Protein AF-A0A7V8WM18-F1 (afdb_monomer)

Solvent-accessible surface area (backbone atoms only — not comparable to full-atom values): 7579 Å² total; per-residue (Å²): 134,86,88,83,88,88,78,85,86,73,91,81,77,88,86,87,71,79,81,70,73,74,71,74,68,77,68,96,78,64,74,64,82,54,46,30,57,48,28,46,57,50,25,77,71,46,90,49,69,70,60,25,53,50,26,46,53,53,18,54,55,44,49,53,51,50,53,55,49,50,52,51,49,51,52,50,51,53,53,51,52,54,49,50,53,53,49,53,53,50,54,51,50,50,54,49,50,52,54,50,53,50,54,52,51,54,52,51,51,49,53,52,50,52,50,52,53,50,53,55,52,51,50,67,72,74,107

Radius of gyration: 36.53 Å; Cα contacts (8 Å, |Δi|>4): 29; chains: 1; bounding box: 71×55×99 Å

Secondary structure (DSSP, 8-state):
---------------------------TTSSSTTHHHHHHHHHTT---HHHHHHHHHHHHHHHHHHHHHHHHHHHHHHHHHHHHHHHHHHHHHHHHHHHHHHHHHHHHHHHHHHHHHHHHHHHHHH-

pLDDT: mean 80.85, std 19.56, range [41.22, 98.0]

Sequence (127 aa):
MSTSPERDRSAEERCGRPEKEGKRRPGAGGEGEGFGSRQQARATRTSSSSIVRSYLRDAEGLEKKAIDQEKRAADAGKKLADNSAKQATKVKALKAATREAQRRRDREDERRRQSKKRHAQEIARLS

Nearest PDB structures (foldseek):
  4fzs-assembly1_A  TM=9.584E-01  e=3.271E+00  Homo sapiens
  4fzs-assembly1_B  TM=9.386E-01  e=4.964E+00  Homo sapiens

Foldseek 3Di:
DDDDDDDDPDDDDDDDDDPPPPPPPPPPPPPLPVQLVVLCVVLVVDPDPVSNVVSNVVSVVSVVVVVVVVVVVVVVVVVVVVVVVVVVVVVVVVVVVVVVVVVVVVVVVVVVVVVVVVVVVVVVVVD

Structure (mmCIF, N/CA/C/O backbone):
data_AF-A0A7V8WM18-F1
#
_entry.id   AF-A0A7V8WM18-F1
#
loop_
_atom_site.group_PDB
_atom_site.id
_atom_site.type_symbol
_atom_site.label_atom_id
_atom_site.label_alt_id
_atom_site.label_comp_id
_atom_site.label_asym_id
_atom_site.label_entity_id
_atom_site.label_seq_id
_atom_site.pdbx_PDB_ins_code
_atom_site.Cartn_x
_atom_site.Cartn_y
_atom_site.Cartn_z
_atom_site.occupancy
_atom_site.B_iso_or_equiv
_atom_site.auth_seq_id
_atom_site.auth_comp_id
_atom_site.auth_asym_id
_atom_site.auth_atom_id
_atom_site.pdbx_PDB_model_num
ATOM 1 N N . MET A 1 1 ? 10.876 49.386 -45.347 1.00 41.22 1 MET A N 1
ATOM 2 C CA . MET A 1 1 ? 9.620 50.108 -45.053 1.00 41.22 1 MET A CA 1
ATOM 3 C C . MET A 1 1 ? 8.687 49.172 -44.298 1.00 41.22 1 MET A C 1
ATOM 5 O O . MET A 1 1 ? 8.750 47.983 -44.572 1.00 41.22 1 MET A O 1
ATOM 9 N N . SER A 1 2 ? 7.892 49.735 -43.373 1.00 42.19 2 SER A N 1
ATOM 10 C CA . SER A 1 2 ? 6.695 49.175 -42.699 1.00 42.19 2 SER A CA 1
ATOM 11 C C . SER A 1 2 ? 6.884 47.895 -41.859 1.00 42.19 2 SER A C 1
ATOM 13 O O . SER A 1 2 ? 7.017 46.810 -42.409 1.00 42.19 2 SER A O 1
ATOM 15 N N . THR A 1 3 ? 7.103 48.000 -40.540 1.00 50.12 3 THR A N 1
ATOM 16 C CA . THR A 1 3 ? 6.118 48.164 -39.427 1.00 50.12 3 THR A CA 1
ATOM 17 C C . THR A 1 3 ? 5.592 46.827 -38.896 1.00 50.12 3 THR A C 1
ATOM 19 O O . THR A 1 3 ? 4.786 46.181 -39.554 1.00 50.12 3 THR A O 1
ATOM 22 N N . SER A 1 4 ? 6.039 46.425 -37.700 1.00 52.66 4 SER A N 1
ATOM 23 C CA . SER A 1 4 ? 5.219 46.514 -36.475 1.00 52.66 4 SER A CA 1
ATOM 24 C C . SER A 1 4 ? 5.881 45.789 -35.287 1.00 52.66 4 SER A C 1
ATOM 26 O O . SER A 1 4 ? 6.105 44.581 -35.356 1.00 52.66 4 SER A O 1
ATOM 28 N N . PRO A 1 5 ? 6.176 46.510 -34.192 1.00 70.75 5 PRO A N 1
ATOM 29 C CA . PRO A 1 5 ? 6.292 45.984 -32.832 1.00 70.75 5 PRO A CA 1
ATOM 30 C C . PRO A 1 5 ? 4.920 46.052 -32.135 1.00 70.75 5 PRO A C 1
ATOM 32 O O . PRO A 1 5 ? 4.199 47.000 -32.406 1.00 70.75 5 PRO A O 1
ATOM 35 N N . GLU A 1 6 ? 4.561 45.076 -31.286 1.00 54.72 6 GLU A N 1
ATOM 36 C CA . GLU A 1 6 ? 3.403 45.049 -30.346 1.00 54.72 6 GLU A CA 1
ATOM 37 C C . GLU A 1 6 ? 3.165 43.570 -29.932 1.00 54.72 6 GLU A C 1
ATOM 39 O O . GLU A 1 6 ? 3.344 42.683 -30.758 1.00 54.72 6 GLU A O 1
ATOM 44 N N . ARG A 1 7 ? 2.803 43.133 -28.720 1.00 56.91 7 ARG A N 1
ATOM 45 C CA . ARG A 1 7 ? 2.147 43.721 -27.546 1.00 56.91 7 ARG A CA 1
ATOM 46 C C . ARG A 1 7 ? 2.531 42.925 -26.290 1.00 56.91 7 ARG A C 1
ATOM 48 O O . ARG A 1 7 ? 2.590 41.695 -26.316 1.00 56.91 7 ARG A O 1
ATOM 55 N N . ASP A 1 8 ? 2.745 43.656 -25.205 1.00 47.94 8 ASP A N 1
ATOM 56 C CA . ASP A 1 8 ? 2.085 43.499 -23.904 1.00 47.94 8 ASP A CA 1
ATOM 57 C C . ASP A 1 8 ? 1.477 42.129 -23.552 1.00 47.94 8 ASP A C 1
ATOM 59 O O . ASP A 1 8 ? 0.449 41.711 -24.083 1.00 47.94 8 ASP A O 1
ATOM 63 N N . ARG A 1 9 ? 2.035 41.499 -22.514 1.00 55.81 9 ARG A N 1
ATOM 64 C CA . ARG A 1 9 ? 1.249 40.682 -21.575 1.00 55.81 9 ARG A CA 1
ATOM 65 C C . ARG A 1 9 ? 1.287 41.348 -20.212 1.00 55.81 9 ARG A C 1
ATOM 67 O O . ARG A 1 9 ? 1.952 40.894 -19.284 1.00 55.81 9 ARG A O 1
ATOM 74 N N . SER A 1 10 ? 0.596 42.475 -20.148 1.00 49.72 10 SER A N 1
ATOM 75 C CA . SER A 1 10 ? 0.163 43.102 -18.913 1.00 49.72 10 SER A CA 1
ATOM 76 C C . SER A 1 10 ? -0.754 42.147 -18.155 1.00 49.72 10 SER A C 1
ATOM 78 O O . SER A 1 10 ? -1.678 41.568 -18.717 1.00 49.72 10 SER A O 1
ATOM 80 N N . ALA A 1 11 ? -0.429 41.979 -16.879 1.00 53.91 11 ALA A N 1
ATOM 81 C CA . ALA A 1 11 ? -1.356 41.928 -15.761 1.00 53.91 11 ALA A CA 1
ATOM 82 C C . ALA A 1 11 ? -2.851 42.048 -16.109 1.00 53.91 11 ALA A C 1
ATOM 84 O O . ALA A 1 11 ? -3.309 43.148 -16.362 1.00 53.91 11 ALA A O 1
ATOM 85 N N . GLU A 1 12 ? -3.567 40.932 -16.002 1.00 54.59 12 GLU A N 1
ATOM 86 C CA . GLU A 1 12 ? -4.986 40.737 -15.662 1.00 54.59 12 GLU A CA 1
ATOM 87 C C . GLU A 1 12 ? -5.096 39.207 -15.459 1.00 54.59 12 GLU A C 1
ATOM 89 O O . GLU A 1 12 ? -4.467 38.437 -16.175 1.00 54.59 12 GLU A O 1
ATOM 94 N N . GLU A 1 13 ? -5.771 38.600 -14.499 1.00 53.78 13 GLU A N 1
ATOM 95 C CA . GLU A 1 13 ? -6.647 39.030 -13.430 1.00 53.78 13 GLU A CA 1
ATOM 96 C C . GLU A 1 13 ? -6.796 37.783 -12.539 1.00 53.78 13 GLU A C 1
ATOM 98 O O . GLU A 1 13 ? -6.918 36.660 -13.019 1.00 53.78 13 GLU A O 1
ATOM 103 N N . ARG A 1 14 ? -6.519 37.918 -11.243 1.00 50.88 14 ARG A N 1
ATOM 104 C CA . ARG A 1 14 ? -7.530 37.909 -10.176 1.00 50.88 14 ARG A CA 1
ATOM 105 C C . ARG A 1 14 ? -8.292 36.585 -9.981 1.00 50.88 14 ARG A C 1
ATOM 107 O O . ARG A 1 14 ? -8.943 36.044 -10.860 1.00 50.88 14 ARG A O 1
ATOM 114 N N . CYS A 1 15 ? -8.323 36.203 -8.702 1.00 49.50 15 CYS A N 1
ATOM 115 C CA . CYS A 1 15 ? -9.379 35.418 -8.055 1.00 49.50 15 CYS A CA 1
ATOM 116 C C . CYS A 1 15 ? -9.342 33.892 -8.236 1.00 49.50 15 CYS A C 1
ATOM 118 O O . CYS A 1 15 ? -10.280 33.272 -8.724 1.00 49.50 15 CYS A O 1
ATOM 120 N N . GLY A 1 16 ? -8.301 33.272 -7.676 1.00 46.91 16 GLY A N 1
ATOM 121 C CA . GLY A 1 16 ? -8.183 31.822 -7.506 1.00 46.91 16 GLY A CA 1
ATOM 122 C C . GLY A 1 16 ? -8.180 31.344 -6.053 1.00 46.91 16 GLY A C 1
ATOM 123 O O . GLY A 1 16 ? -7.381 30.484 -5.720 1.00 46.91 16 GLY A O 1
ATOM 124 N N . ARG A 1 17 ? -9.106 31.862 -5.230 1.00 48.53 17 ARG A N 1
ATOM 125 C CA . ARG A 1 17 ? -9.543 31.319 -3.924 1.00 48.53 17 ARG A CA 1
AT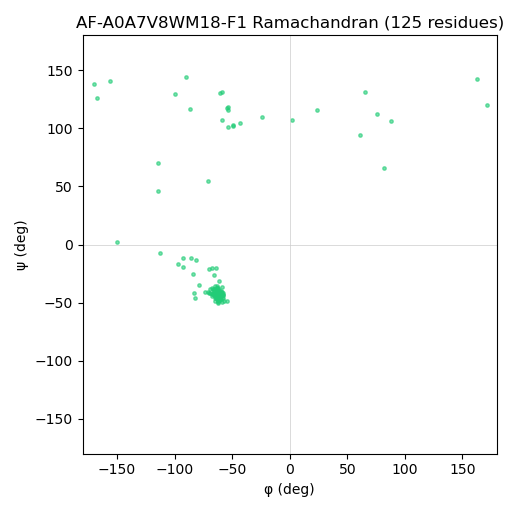OM 126 C C . ARG A 1 17 ? -8.573 31.522 -2.737 1.00 48.53 17 ARG A C 1
ATOM 128 O O . ARG A 1 17 ? -7.540 30.864 -2.682 1.00 48.53 17 ARG A O 1
ATOM 135 N N . PRO A 1 18 ? -8.930 32.342 -1.723 1.00 50.69 18 PRO A N 1
ATOM 136 C CA . PRO A 1 18 ? -8.270 32.233 -0.430 1.00 50.69 18 PRO A CA 1
ATOM 137 C C . PRO A 1 18 ? -8.493 30.813 0.083 1.00 50.69 18 PRO A C 1
ATOM 139 O O . PRO A 1 18 ? -9.619 30.296 0.040 1.00 50.69 18 PRO A O 1
ATOM 142 N N . GLU A 1 19 ? -7.408 30.182 0.521 1.00 51.88 19 GLU A N 1
ATOM 143 C CA . GLU A 1 19 ? -7.451 28.983 1.336 1.00 51.88 19 GLU A CA 1
ATOM 144 C C . GLU A 1 19 ? -8.424 29.268 2.476 1.00 51.88 19 GLU A C 1
ATOM 146 O O . GLU A 1 19 ? -8.137 30.021 3.404 1.00 51.88 19 GLU A O 1
ATOM 151 N N . LYS A 1 20 ? -9.642 28.730 2.361 1.00 54.25 20 LYS A N 1
ATOM 152 C CA . LYS A 1 20 ? -10.518 28.622 3.512 1.00 54.25 20 LYS A CA 1
ATOM 153 C C . LYS A 1 20 ? -9.725 27.777 4.479 1.00 54.25 20 LYS A C 1
ATOM 155 O O . LYS A 1 20 ? -9.570 26.579 4.228 1.00 54.25 20 LYS A O 1
ATOM 160 N N . GLU A 1 21 ? -9.226 28.433 5.526 1.00 50.19 21 GLU A N 1
ATOM 161 C CA . GLU A 1 21 ? -8.889 27.838 6.807 1.00 50.19 21 GLU A CA 1
ATOM 162 C C . GLU A 1 21 ? -9.731 26.588 6.937 1.00 50.19 21 GLU A C 1
ATOM 164 O O . GLU A 1 21 ? -10.970 26.651 6.952 1.00 50.19 21 GLU A O 1
ATOM 169 N N . GLY A 1 22 ? -9.051 25.446 6.858 1.00 45.78 22 GLY A N 1
ATOM 170 C CA . GLY A 1 22 ? -9.685 24.164 7.008 1.00 45.78 22 GLY A CA 1
ATOM 171 C C . GLY A 1 22 ? -10.420 24.228 8.327 1.00 45.78 22 GLY A C 1
ATOM 172 O O . GLY A 1 22 ? -9.799 24.106 9.381 1.00 45.78 22 GLY A O 1
ATOM 173 N N . LYS A 1 23 ? -11.741 24.452 8.255 1.00 51.88 23 LYS A N 1
ATOM 174 C CA . LYS A 1 23 ? -12.692 24.099 9.296 1.00 51.88 23 LYS A CA 1
ATOM 175 C C . LYS A 1 23 ? -12.235 22.721 9.699 1.00 51.88 23 LYS A C 1
ATOM 177 O O . LYS A 1 23 ? -12.391 21.779 8.917 1.00 51.88 23 LYS A O 1
ATOM 182 N N . ARG A 1 24 ? -11.575 22.652 10.857 1.00 48.47 24 ARG A N 1
ATOM 183 C CA . ARG A 1 24 ? -11.233 21.413 11.527 1.00 48.47 24 ARG A CA 1
ATOM 184 C C . ARG A 1 24 ? -12.550 20.671 11.534 1.00 48.47 24 ARG A C 1
ATOM 186 O O . ARG A 1 24 ? -13.471 21.068 12.244 1.00 48.47 24 ARG A O 1
ATOM 193 N N . ARG A 1 25 ? -12.699 19.705 10.624 1.00 50.38 25 ARG A N 1
ATOM 194 C CA . ARG A 1 25 ? -13.823 18.787 10.680 1.00 50.38 25 ARG A CA 1
ATOM 195 C C . ARG A 1 25 ? -13.724 18.246 12.100 1.00 50.38 25 ARG A C 1
ATOM 197 O O . ARG A 1 25 ? -12.647 17.737 12.423 1.00 50.38 25 ARG A O 1
ATOM 204 N N . PRO A 1 26 ? -14.730 18.445 12.969 1.00 47.81 26 PRO A N 1
ATOM 205 C CA . PRO A 1 26 ? -14.709 17.776 14.252 1.00 47.81 26 PRO A CA 1
ATOM 206 C C . PRO A 1 26 ? -14.534 16.301 13.914 1.00 47.81 26 PRO A C 1
ATOM 208 O O . PRO A 1 26 ? -15.309 15.736 13.138 1.00 47.81 26 PRO A O 1
ATOM 211 N N . GLY A 1 27 ? -13.401 15.747 14.343 1.00 42.72 27 GLY A N 1
ATOM 212 C CA . GLY A 1 27 ? -13.084 14.357 14.108 1.00 42.72 27 GLY A CA 1
ATOM 213 C C . GLY A 1 27 ? -14.251 13.545 14.637 1.00 42.72 27 GLY A C 1
ATOM 214 O O . GLY A 1 27 ? -14.549 13.592 15.828 1.00 42.72 27 GLY A O 1
ATOM 215 N N . ALA A 1 28 ? -14.919 12.825 13.743 1.00 46.28 28 ALA A N 1
ATOM 216 C CA . ALA A 1 28 ? -15.941 11.840 14.064 1.00 46.28 28 ALA A CA 1
ATOM 217 C C . ALA A 1 28 ? -15.286 10.599 14.707 1.00 46.28 28 ALA A C 1
ATOM 219 O O . ALA A 1 28 ? -15.397 9.490 14.198 1.00 46.28 28 ALA A O 1
ATOM 220 N N . GLY A 1 29 ? -14.524 10.813 15.781 1.00 43.75 29 GLY A N 1
ATOM 221 C CA . GLY A 1 29 ? -13.714 9.795 16.448 1.00 43.75 29 GLY A CA 1
ATOM 222 C C . GLY A 1 29 ? -13.531 10.008 17.951 1.00 43.75 29 GLY A C 1
ATOM 223 O O . GLY A 1 29 ? -12.846 9.211 18.568 1.00 43.75 29 GLY A O 1
ATOM 224 N N . GLY A 1 30 ? -14.127 11.044 18.556 1.00 42.50 30 GLY A N 1
ATOM 225 C CA . GLY A 1 30 ? -13.933 11.349 19.985 1.00 42.50 30 GLY A CA 1
ATOM 226 C C . GLY A 1 30 ? -15.160 11.173 20.884 1.00 42.50 30 GLY A C 1
ATOM 227 O O . GLY A 1 30 ? -15.047 11.295 22.099 1.00 42.50 30 GLY A O 1
ATOM 228 N N . GLU A 1 31 ? -16.346 10.908 20.330 1.00 46.31 31 GLU A N 1
ATOM 229 C CA . GLU A 1 31 ? -17.579 10.876 21.135 1.00 46.31 31 GLU A CA 1
ATOM 230 C C . GLU A 1 31 ? -17.840 9.515 21.805 1.00 46.31 31 GLU A C 1
ATOM 232 O O . GLU A 1 31 ? -18.676 9.424 22.695 1.00 46.31 31 GLU A O 1
ATOM 237 N N . GLY A 1 32 ? -17.111 8.455 21.441 1.00 48.66 32 GLY A N 1
ATOM 238 C CA . GLY A 1 32 ? -17.314 7.115 22.009 1.00 48.66 32 GLY A CA 1
ATOM 239 C C . GLY A 1 32 ? -16.631 6.894 23.361 1.00 48.66 32 GLY A C 1
ATOM 240 O O . GLY A 1 32 ? -17.259 6.406 24.300 1.00 48.66 32 GLY A O 1
ATOM 241 N N . GLU A 1 33 ? -15.365 7.299 23.487 1.00 50.78 33 GLU A N 1
ATOM 242 C CA . GL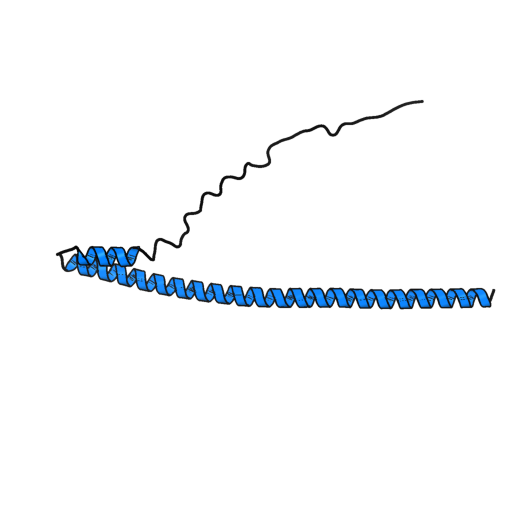U A 1 33 ? -14.499 6.933 24.625 1.00 50.78 33 GLU A CA 1
ATOM 243 C C . GLU A 1 33 ? -14.908 7.607 25.947 1.00 50.78 33 GLU A C 1
ATOM 245 O O . GLU A 1 33 ? -14.631 7.114 27.040 1.00 50.78 33 GLU A O 1
ATOM 250 N N . GLY A 1 34 ? -15.644 8.717 25.864 1.00 59.12 34 GLY A N 1
ATOM 251 C CA . GLY A 1 34 ? -16.150 9.435 27.031 1.00 59.12 34 GLY A CA 1
ATOM 252 C C . GLY A 1 34 ? -17.592 9.105 27.415 1.00 59.12 34 GLY A C 1
ATOM 253 O O . GLY A 1 34 ? -18.011 9.464 28.508 1.00 59.12 34 GLY A O 1
ATOM 254 N N . PHE A 1 35 ? -18.397 8.494 26.542 1.00 62.88 35 PHE A N 1
ATOM 255 C CA . PHE A 1 35 ? -19.837 8.370 26.802 1.00 62.88 35 PHE A CA 1
ATOM 256 C C . PHE A 1 35 ? -20.179 7.183 27.708 1.00 62.88 35 PHE A C 1
ATOM 258 O O . PHE A 1 35 ? -20.959 7.361 28.640 1.00 62.88 35 PHE A O 1
ATOM 265 N N . GLY A 1 36 ? -19.558 6.013 27.518 1.00 72.75 36 GLY A N 1
ATOM 266 C CA . GLY A 1 36 ? -19.749 4.861 28.415 1.00 72.75 36 GLY A CA 1
ATOM 267 C C . GLY A 1 36 ? -19.283 5.157 29.845 1.00 72.75 36 GLY A C 1
ATOM 268 O O . GLY A 1 36 ? -20.030 4.957 30.803 1.00 72.75 36 GLY A O 1
ATOM 269 N N . SER A 1 37 ? -18.106 5.772 29.981 1.00 74.38 37 SER A N 1
ATOM 270 C CA . SER A 1 37 ? -17.554 6.223 31.265 1.00 74.38 37 SER A CA 1
ATOM 271 C C . SER A 1 37 ? -18.413 7.308 31.932 1.00 74.38 37 SER A C 1
ATOM 273 O O . SER A 1 37 ? -18.608 7.284 33.148 1.00 74.38 37 SER A O 1
ATOM 275 N N . ARG A 1 38 ? -19.023 8.221 31.159 1.00 80.75 38 ARG A N 1
ATOM 276 C CA . ARG A 1 38 ? -20.013 9.189 31.675 1.00 80.75 38 ARG A CA 1
ATOM 277 C C . ARG A 1 38 ? -21.302 8.521 32.153 1.00 80.75 38 ARG A C 1
ATOM 279 O O . ARG A 1 38 ? -21.848 8.967 33.159 1.00 80.75 38 ARG A O 1
ATOM 286 N N . GLN A 1 39 ? -21.791 7.485 31.469 1.00 81.94 39 GLN A N 1
ATOM 287 C CA . GLN A 1 39 ? -22.989 6.753 31.896 1.00 81.94 39 GLN A CA 1
ATOM 288 C C . GLN A 1 39 ? -22.715 5.939 33.167 1.00 81.94 39 GLN A C 1
ATOM 290 O O . GLN A 1 39 ? -23.499 6.019 34.111 1.00 81.94 39 GLN A O 1
ATOM 295 N N . GLN A 1 40 ? -21.558 5.278 33.273 1.00 78.25 40 GLN A N 1
ATOM 296 C CA . GLN A 1 40 ? -21.119 4.641 34.522 1.00 78.25 40 GLN A CA 1
ATOM 297 C C . GLN A 1 40 ? -20.992 5.661 35.667 1.00 78.25 40 GLN A C 1
ATOM 299 O O . GLN A 1 40 ? -21.502 5.431 36.762 1.00 78.25 40 GLN A O 1
ATOM 304 N N . ALA A 1 41 ? -20.411 6.838 35.410 1.00 81.88 41 ALA A N 1
ATOM 305 C CA . ALA A 1 41 ? -20.316 7.911 36.403 1.00 81.88 41 ALA A CA 1
ATOM 306 C C . ALA A 1 41 ? -21.683 8.501 36.813 1.00 81.88 41 ALA A C 1
ATOM 308 O O . ALA A 1 41 ? -21.823 9.036 37.910 1.00 81.88 41 ALA A O 1
ATOM 309 N N . ARG A 1 42 ? -22.704 8.434 35.949 1.00 82.44 42 ARG A N 1
ATOM 310 C CA . ARG A 1 42 ? -24.088 8.826 36.280 1.00 82.44 42 ARG A CA 1
ATOM 311 C C . ARG A 1 4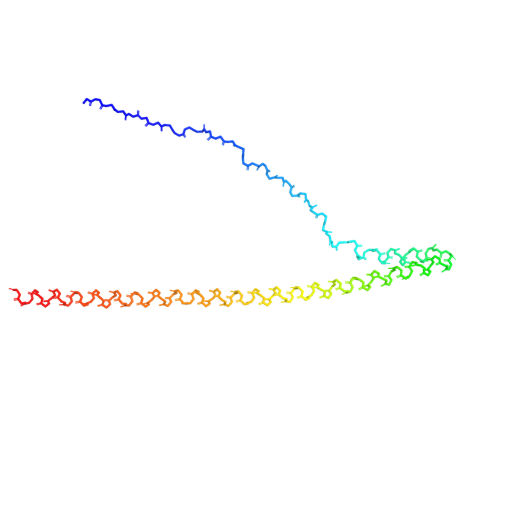2 ? -24.815 7.745 37.074 1.00 82.44 42 ARG A C 1
ATOM 313 O O . ARG A 1 42 ? -25.593 8.082 37.968 1.00 82.44 42 ARG A O 1
ATOM 320 N N . ALA A 1 43 ? -24.522 6.475 36.792 1.00 80.06 43 ALA A N 1
ATOM 321 C CA . ALA A 1 43 ? -25.015 5.341 37.563 1.00 80.06 43 ALA A CA 1
ATOM 322 C C . ALA A 1 43 ? -24.534 5.419 39.019 1.00 80.06 43 ALA A C 1
ATOM 324 O O . ALA A 1 43 ? -25.345 5.329 39.931 1.00 80.06 43 ALA A O 1
ATOM 325 N N . THR A 1 44 ? -23.250 5.698 39.260 1.00 83.12 44 THR A N 1
ATOM 326 C CA . THR A 1 44 ? -22.699 5.780 40.628 1.00 83.12 44 THR A CA 1
ATOM 327 C C . THR A 1 44 ? -23.222 6.961 41.451 1.00 83.12 44 THR A C 1
ATOM 329 O O . THR A 1 44 ? -23.157 6.926 42.676 1.00 83.12 44 THR A O 1
ATOM 332 N N . ARG A 1 45 ? -23.762 8.004 40.806 1.00 85.69 45 ARG A N 1
ATOM 333 C CA . ARG A 1 45 ? -24.310 9.207 41.467 1.00 85.69 45 ARG A CA 1
ATOM 334 C C . ARG A 1 45 ? -25.808 9.132 41.755 1.00 85.69 45 ARG A C 1
ATOM 336 O O . ARG A 1 45 ? -26.340 10.001 42.437 1.00 85.69 45 ARG A O 1
ATOM 343 N N . THR A 1 46 ? -26.497 8.142 41.200 1.00 86.62 46 THR A N 1
ATOM 344 C CA . THR A 1 46 ? -27.952 8.029 41.291 1.00 86.62 46 THR A CA 1
ATOM 345 C C . THR A 1 46 ? -28.348 7.037 42.380 1.00 86.62 46 THR A C 1
ATOM 347 O O . THR A 1 46 ? -27.900 5.898 42.376 1.00 86.62 46 THR A O 1
ATOM 350 N N . SER A 1 47 ? -29.246 7.439 43.281 1.00 83.06 47 SER A N 1
ATOM 351 C CA . SER A 1 47 ? -29.785 6.583 44.351 1.00 83.06 47 SER A CA 1
ATOM 352 C C . SER A 1 47 ? -30.929 5.661 43.899 1.00 83.06 47 SER A C 1
ATOM 354 O O . SER A 1 47 ? -31.299 4.731 44.612 1.00 83.06 47 SER A O 1
ATOM 356 N N . SER A 1 48 ? -31.495 5.894 42.710 1.00 91.69 48 SER A N 1
ATOM 357 C CA . SER A 1 48 ? -32.590 5.095 42.149 1.00 91.69 48 SER A CA 1
ATOM 358 C C . SER A 1 48 ? -32.081 3.873 41.381 1.00 91.69 48 SER A C 1
ATOM 360 O O . SER A 1 48 ? -31.440 3.996 40.335 1.00 91.69 48 SER A O 1
ATOM 362 N N . SER A 1 49 ? -32.427 2.676 41.859 1.00 85.94 49 SER A N 1
ATOM 363 C CA . SER A 1 49 ? -31.965 1.401 41.290 1.00 85.94 49 SER A CA 1
ATOM 364 C C . SER A 1 49 ? -32.398 1.172 39.835 1.00 85.94 49 SER A C 1
ATOM 366 O O . SER A 1 49 ? -31.663 0.552 39.064 1.00 85.94 49 SER A O 1
ATOM 368 N N . SER A 1 50 ? -33.562 1.687 39.426 1.00 87.62 50 SER A N 1
ATOM 369 C CA . SER A 1 50 ? -34.059 1.568 38.049 1.00 87.62 50 SER A CA 1
ATOM 370 C C . SER A 1 50 ? -33.227 2.400 37.072 1.00 87.62 50 SER A C 1
ATOM 372 O O . SER A 1 50 ? -32.862 1.924 35.997 1.00 87.62 50 SER A O 1
ATOM 374 N N . ILE A 1 51 ? -32.857 3.612 37.481 1.00 84.88 51 ILE A N 1
ATOM 375 C CA . ILE A 1 51 ? -32.039 4.530 36.689 1.00 84.88 51 ILE A CA 1
ATOM 376 C C . ILE A 1 51 ? -30.593 4.019 36.599 1.00 84.88 51 ILE A C 1
ATOM 378 O O . ILE A 1 51 ? -30.006 4.030 35.518 1.00 84.88 51 ILE A O 1
ATOM 382 N N . VAL A 1 52 ? -30.043 3.485 37.698 1.00 87.62 52 VAL A N 1
ATOM 383 C CA . VAL A 1 52 ? -28.722 2.827 37.716 1.00 87.62 52 VAL A CA 1
ATOM 384 C C . VAL A 1 52 ? -28.652 1.713 36.669 1.00 87.62 52 VAL A C 1
ATOM 386 O O . VAL A 1 52 ? -27.726 1.683 35.861 1.00 87.62 52 VAL A O 1
ATOM 389 N N . ARG A 1 53 ? -29.656 0.827 36.623 1.00 89.00 53 ARG A N 1
ATOM 390 C CA . ARG A 1 53 ? -29.708 -0.274 35.644 1.00 89.00 53 ARG A CA 1
ATOM 391 C C . ARG A 1 53 ? -29.777 0.223 34.200 1.00 89.00 53 ARG A C 1
ATOM 393 O O . ARG A 1 53 ? -29.164 -0.392 33.331 1.00 89.00 53 ARG A O 1
ATOM 400 N N . SER A 1 54 ? -30.501 1.313 33.944 1.00 88.31 54 SER A N 1
ATOM 401 C CA . SER A 1 54 ? -30.569 1.920 32.609 1.00 88.31 54 SER A CA 1
ATOM 402 C C . SER A 1 54 ? -29.196 2.414 32.158 1.00 88.31 54 SER A C 1
ATOM 404 O O . SER A 1 54 ? -28.733 2.039 31.086 1.00 88.31 54 SER A O 1
ATOM 406 N N . TYR A 1 55 ? -28.508 3.186 33.003 1.00 88.44 55 TYR A N 1
ATOM 407 C CA . TYR A 1 55 ? -27.188 3.721 32.673 1.00 88.44 55 TYR A CA 1
ATOM 408 C C . TYR A 1 55 ? -26.132 2.633 32.458 1.00 88.44 55 TYR A C 1
ATOM 410 O O . TYR A 1 55 ? -25.296 2.771 31.568 1.00 88.44 55 TYR A O 1
ATOM 418 N N . LEU A 1 56 ? -26.179 1.545 33.233 1.00 88.62 56 LEU A N 1
ATOM 419 C CA . LEU A 1 56 ? -25.272 0.411 33.046 1.00 88.62 56 LEU A CA 1
ATOM 420 C C . LEU A 1 56 ? -25.512 -0.299 31.705 1.00 88.62 56 LEU A C 1
ATOM 422 O O . LEU A 1 56 ? -24.554 -0.557 30.982 1.00 88.62 56 LEU A O 1
ATOM 426 N N . ARG A 1 57 ? -26.773 -0.530 31.313 1.00 90.81 57 ARG A N 1
ATOM 427 C CA . ARG A 1 57 ? -27.096 -1.115 29.997 1.00 90.81 57 ARG A CA 1
ATOM 428 C C . ARG A 1 57 ? -26.657 -0.226 28.838 1.00 90.81 57 ARG A C 1
ATOM 430 O O . ARG A 1 57 ? -26.142 -0.731 27.841 1.00 90.81 57 ARG A O 1
ATOM 437 N N . ASP A 1 58 ? -26.840 1.084 28.972 1.00 87.56 58 ASP A N 1
ATOM 438 C CA . ASP A 1 58 ? -26.386 2.042 27.965 1.00 87.56 58 ASP A CA 1
ATOM 439 C C . ASP A 1 58 ? -24.857 2.034 27.846 1.00 87.56 58 ASP A C 1
ATOM 441 O O . ASP A 1 58 ? -24.329 2.047 26.733 1.00 87.56 58 ASP A O 1
ATOM 445 N N . ALA A 1 59 ? -24.142 1.963 28.975 1.00 86.75 59 ALA A N 1
ATOM 446 C CA . ALA A 1 59 ? -22.686 1.858 28.993 1.00 86.75 59 ALA A CA 1
ATOM 447 C C . ALA A 1 59 ? -22.198 0.572 28.306 1.00 86.75 59 ALA A C 1
ATOM 449 O O . ALA A 1 59 ? -21.375 0.652 27.397 1.00 86.75 59 ALA A O 1
ATOM 450 N N . GLU A 1 60 ? -22.767 -0.587 28.645 1.00 89.88 60 GLU A N 1
ATOM 451 C CA . GLU A 1 60 ? -22.440 -1.869 28.000 1.00 89.88 60 GLU A CA 1
ATOM 452 C C . GLU A 1 60 ? -22.712 -1.844 26.486 1.00 89.88 60 GLU A C 1
ATOM 454 O O . GLU A 1 60 ? -21.940 -2.374 25.682 1.00 89.88 60 GLU A O 1
ATOM 459 N N . GLY A 1 61 ? -23.824 -1.228 26.071 1.00 90.31 61 GLY A N 1
ATOM 460 C CA . GLY A 1 61 ? -24.170 -1.077 24.660 1.00 90.31 61 GLY A CA 1
ATOM 461 C C . GLY A 1 61 ? -23.174 -0.200 23.898 1.00 90.31 61 GLY A C 1
ATOM 462 O O . GLY A 1 61 ? -22.880 -0.469 22.732 1.00 90.31 61 GLY A O 1
ATOM 463 N N . LEU A 1 62 ? -22.639 0.836 24.546 1.00 89.00 62 LEU A N 1
ATOM 464 C CA . LEU A 1 62 ? -21.611 1.706 23.978 1.00 89.00 62 LEU A CA 1
ATOM 465 C C . LEU A 1 62 ? -20.244 1.019 23.920 1.00 89.00 62 LEU A C 1
ATOM 467 O O . LEU A 1 62 ? -19.570 1.129 22.898 1.00 89.00 62 LEU A O 1
ATOM 471 N N . GLU A 1 63 ? -19.868 0.262 24.950 1.00 88.06 63 GLU A N 1
ATOM 472 C CA . GLU A 1 63 ? -18.624 -0.518 24.971 1.00 88.06 63 GLU A CA 1
ATOM 473 C C . GLU A 1 63 ? -18.592 -1.557 23.846 1.00 88.06 63 GLU A C 1
ATOM 475 O O . GLU A 1 63 ? -17.623 -1.626 23.091 1.00 88.06 63 GLU A O 1
ATOM 480 N N . LYS A 1 64 ? -19.684 -2.306 23.644 1.00 92.81 64 LYS A N 1
ATOM 481 C CA . LYS A 1 64 ? -19.784 -3.271 22.534 1.00 92.81 64 LYS A CA 1
ATOM 482 C C . LYS A 1 64 ? -19.625 -2.596 21.172 1.00 92.81 64 LYS A C 1
ATOM 484 O O . LYS A 1 64 ? -18.877 -3.083 20.327 1.00 92.81 64 LYS A O 1
ATOM 489 N N . LYS A 1 65 ? -20.276 -1.445 20.971 1.00 92.25 65 LYS A N 1
ATOM 490 C CA . LYS A 1 65 ? -20.128 -0.662 19.735 1.00 92.25 65 LYS A CA 1
ATOM 491 C C . LYS A 1 65 ? -18.695 -0.170 19.549 1.00 92.25 65 LYS A C 1
ATOM 493 O O . LYS A 1 65 ? -18.210 -0.204 18.424 1.00 92.25 65 LYS A O 1
ATOM 498 N N . ALA A 1 66 ? -18.024 0.274 20.611 1.00 89.94 66 ALA A N 1
ATOM 499 C CA . ALA A 1 66 ? -16.631 0.709 20.542 1.00 89.94 66 ALA A CA 1
ATOM 500 C C . ALA A 1 66 ? -15.711 -0.442 20.103 1.00 89.94 66 ALA A C 1
ATOM 502 O O . ALA A 1 66 ? -14.967 -0.281 19.139 1.00 89.94 66 ALA A O 1
ATOM 503 N N . ILE A 1 67 ? -15.857 -1.623 20.713 1.00 93.19 67 ILE A N 1
ATOM 504 C CA . ILE A 1 67 ? -15.101 -2.832 20.350 1.00 93.19 67 ILE A CA 1
ATOM 505 C C . ILE A 1 67 ? -15.340 -3.220 18.882 1.00 93.19 67 ILE A C 1
ATOM 507 O O . ILE A 1 67 ? -14.404 -3.557 18.156 1.00 93.19 67 ILE A O 1
ATOM 511 N N . ASP A 1 68 ? -16.588 -3.168 18.411 1.00 94.44 68 ASP A N 1
ATOM 512 C CA . ASP A 1 68 ? -16.907 -3.495 17.019 1.00 94.44 68 ASP A CA 1
ATOM 513 C C . ASP A 1 68 ? -16.299 -2.490 16.031 1.00 94.44 68 ASP A C 1
ATOM 515 O O . ASP A 1 68 ? -15.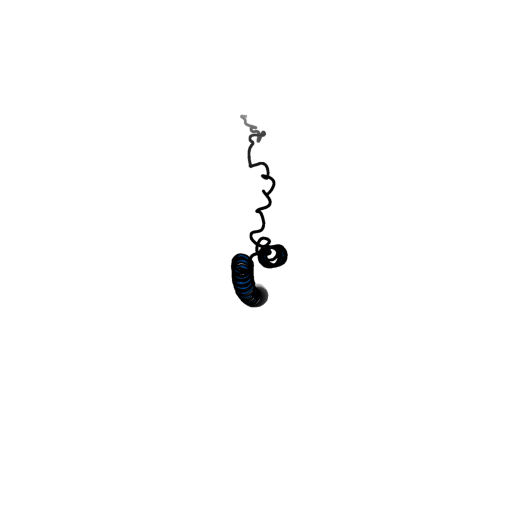826 -2.880 14.960 1.00 94.44 68 ASP A O 1
ATOM 519 N N . GLN A 1 69 ? -16.289 -1.199 16.373 1.00 93.50 69 GLN A N 1
ATOM 520 C CA . GLN A 1 69 ? -15.645 -0.175 15.549 1.00 93.50 69 GLN A CA 1
ATOM 521 C C . GLN A 1 69 ? -14.123 -0.318 15.550 1.00 93.50 69 GLN A C 1
ATOM 523 O O . GLN A 1 69 ? -13.508 -0.170 14.497 1.00 93.50 69 GLN A O 1
ATOM 528 N N . GLU A 1 70 ? -13.519 -0.671 16.684 1.00 94.19 70 GLU A N 1
ATOM 529 C CA . GLU A 1 70 ? -12.085 -0.946 16.785 1.00 94.19 70 GLU A CA 1
ATOM 530 C C . GLU A 1 70 ? -11.682 -2.127 15.893 1.00 94.19 70 GLU A C 1
ATOM 532 O O . GLU A 1 70 ? -10.752 -2.011 15.093 1.00 94.19 70 GLU A O 1
ATOM 537 N N . LYS A 1 71 ? -12.441 -3.230 15.926 1.00 96.69 71 LYS A N 1
ATOM 538 C CA . LYS A 1 71 ? -12.223 -4.376 15.025 1.00 96.69 71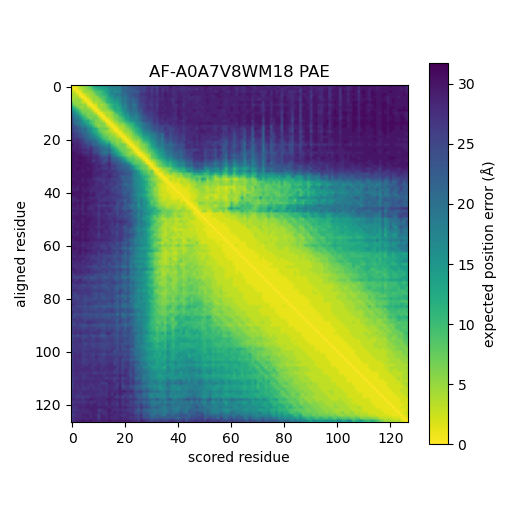 LYS A CA 1
ATOM 539 C C . LYS A 1 71 ? -12.321 -3.971 13.556 1.00 96.69 71 LYS A C 1
ATOM 541 O O . LYS A 1 71 ? -11.451 -4.314 12.758 1.00 96.69 71 LYS A O 1
ATOM 546 N N . ARG A 1 72 ? -13.344 -3.189 13.193 1.00 96.06 72 ARG A N 1
ATOM 547 C CA . ARG A 1 72 ? -13.508 -2.672 11.822 1.00 96.06 72 ARG A CA 1
ATOM 548 C C . ARG A 1 72 ? -12.350 -1.767 11.409 1.00 96.06 72 ARG A C 1
ATOM 550 O O . ARG A 1 72 ? -11.902 -1.847 10.265 1.00 96.06 72 ARG A O 1
ATOM 557 N N . ALA A 1 73 ? -11.860 -0.924 12.315 1.00 94.62 73 ALA A N 1
ATOM 558 C CA . ALA A 1 73 ? -10.712 -0.060 12.074 1.00 94.62 73 ALA A CA 1
ATOM 559 C C . ALA A 1 73 ? -9.424 -0.877 11.885 1.00 94.62 73 ALA A C 1
ATOM 561 O O . ALA A 1 73 ? -8.671 -0.610 10.948 1.00 94.62 73 ALA A O 1
ATOM 562 N N . ALA A 1 74 ? -9.207 -1.913 12.699 1.00 96.19 74 ALA A N 1
ATOM 563 C CA . ALA A 1 74 ? -8.076 -2.829 12.563 1.00 96.19 74 ALA A CA 1
ATOM 564 C C . ALA A 1 74 ? -8.108 -3.582 11.220 1.00 96.19 74 ALA A C 1
ATOM 566 O O . ALA A 1 74 ? -7.104 -3.623 10.506 1.00 96.19 74 ALA A O 1
ATOM 567 N N . ASP A 1 75 ? -9.273 -4.099 10.820 1.00 97.31 75 ASP A N 1
ATOM 568 C CA . ASP A 1 75 ? -9.461 -4.759 9.523 1.00 97.31 75 ASP A CA 1
A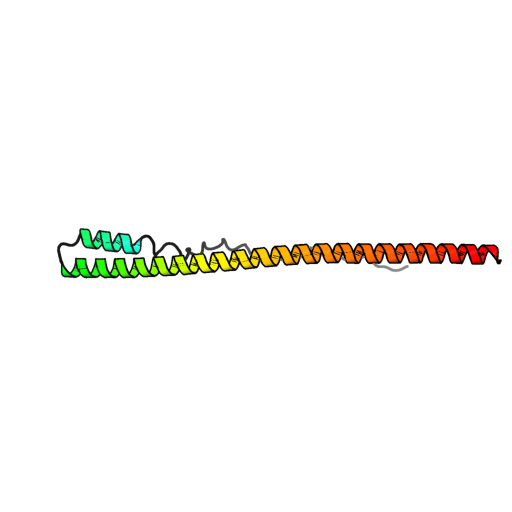TOM 569 C C . ASP A 1 75 ? -9.221 -3.805 8.347 1.00 97.31 75 ASP A C 1
ATOM 571 O O . ASP A 1 75 ? -8.594 -4.176 7.347 1.00 97.31 75 ASP A O 1
ATOM 575 N N . ALA A 1 76 ? -9.703 -2.563 8.450 1.00 96.81 76 ALA A N 1
ATOM 576 C CA . ALA A 1 76 ? -9.443 -1.527 7.457 1.00 96.81 76 ALA A CA 1
ATOM 577 C C . ALA A 1 76 ? -7.943 -1.202 7.376 1.00 96.81 76 ALA A C 1
ATOM 579 O O . ALA A 1 76 ? -7.388 -1.158 6.276 1.00 96.81 76 ALA A O 1
ATOM 580 N N . GLY A 1 77 ? -7.272 -1.055 8.522 1.00 97.12 77 GLY A N 1
ATOM 581 C CA . GLY A 1 77 ? -5.829 -0.841 8.611 1.00 97.12 77 GLY A CA 1
ATOM 582 C C . GLY A 1 77 ? -5.034 -1.967 7.950 1.00 97.12 77 GLY A C 1
ATOM 583 O O . GLY A 1 77 ? -4.161 -1.700 7.122 1.00 97.12 77 GLY A O 1
ATOM 584 N N . LYS A 1 78 ? -5.397 -3.227 8.218 1.00 98.00 78 LYS A N 1
ATOM 585 C CA . LYS A 1 78 ? -4.777 -4.403 7.591 1.00 98.00 78 LYS A CA 1
ATOM 586 C C . LYS A 1 78 ? -4.945 -4.397 6.070 1.00 98.00 78 LYS A C 1
ATOM 588 O O . LYS A 1 78 ? -3.966 -4.545 5.343 1.00 98.00 78 LYS A O 1
ATOM 593 N N . LYS A 1 79 ? -6.159 -4.141 5.569 1.00 97.62 79 LYS A N 1
ATOM 594 C CA . LYS A 1 79 ? -6.424 -4.052 4.119 1.00 97.62 79 LYS A CA 1
ATOM 595 C C . LYS A 1 79 ? -5.630 -2.927 3.451 1.00 97.62 79 LYS A C 1
ATOM 59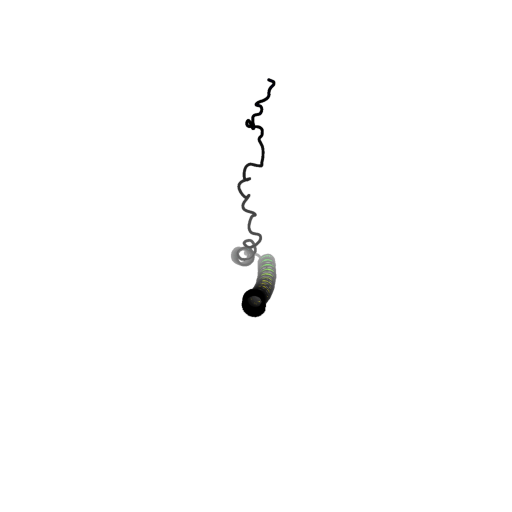7 O O . LYS A 1 79 ? -5.145 -3.104 2.334 1.00 97.62 79 LYS A O 1
ATOM 602 N N . LEU A 1 80 ? -5.491 -1.777 4.111 1.00 97.62 80 LEU A N 1
ATOM 603 C CA . LEU A 1 80 ? -4.694 -0.658 3.603 1.00 97.62 80 LEU A CA 1
ATOM 604 C C . LEU A 1 80 ? -3.200 -0.998 3.555 1.00 97.62 80 LEU A C 1
ATOM 606 O O . LEU A 1 80 ? -2.548 -0.695 2.555 1.00 97.62 80 LEU A O 1
ATOM 610 N N . ALA A 1 81 ? -2.673 -1.664 4.584 1.00 97.50 81 ALA A N 1
ATOM 611 C CA . ALA A 1 81 ? -1.289 -2.130 4.614 1.00 97.50 81 ALA A CA 1
ATOM 612 C C . ALA A 1 81 ? -1.007 -3.166 3.511 1.00 97.50 81 ALA A C 1
ATOM 614 O O . ALA A 1 81 ? -0.041 -3.028 2.760 1.00 97.50 81 ALA A O 1
ATOM 615 N N . ASP A 1 82 ? -1.892 -4.148 3.332 1.00 97.81 82 ASP A N 1
ATOM 616 C CA . ASP A 1 82 ? -1.755 -5.153 2.273 1.00 97.81 82 ASP A CA 1
ATOM 617 C C . ASP A 1 82 ? -1.800 -4.513 0.877 1.00 97.81 82 ASP A C 1
ATOM 619 O O . ASP A 1 82 ? -1.027 -4.865 -0.021 1.00 97.81 82 ASP A O 1
ATOM 623 N N . ASN A 1 83 ? -2.699 -3.546 0.675 1.00 97.62 83 ASN A N 1
ATOM 624 C CA . ASN A 1 83 ? -2.818 -2.832 -0.592 1.00 97.62 83 ASN A CA 1
ATOM 625 C C . ASN A 1 83 ? -1.598 -1.951 -0.877 1.00 97.62 83 ASN A C 1
ATOM 627 O O . ASN A 1 83 ? -1.109 -1.956 -2.010 1.00 97.62 83 ASN A O 1
ATOM 631 N N . SER A 1 84 ? -1.076 -1.235 0.121 1.00 96.31 84 SER A N 1
ATOM 632 C CA . SER A 1 84 ? 0.115 -0.398 -0.048 1.00 96.31 84 SER A CA 1
ATOM 633 C C . SER A 1 84 ? 1.356 -1.245 -0.347 1.00 96.31 84 SER A C 1
ATOM 635 O O . SER A 1 84 ? 2.117 -0.913 -1.258 1.00 96.31 84 SER A O 1
ATOM 637 N N . ALA A 1 85 ? 1.508 -2.403 0.306 1.00 97.25 85 ALA A N 1
ATOM 638 C CA . ALA A 1 85 ? 2.577 -3.356 0.016 1.00 97.25 85 ALA A CA 1
ATOM 639 C C . ALA A 1 85 ? 2.485 -3.894 -1.423 1.00 97.25 85 ALA A C 1
ATOM 641 O O . ALA A 1 85 ? 3.471 -3.880 -2.168 1.00 97.25 85 ALA A O 1
ATOM 642 N N . LYS A 1 86 ? 1.285 -4.298 -1.867 1.00 97.38 86 LYS A N 1
ATOM 643 C CA . LYS A 1 86 ? 1.043 -4.737 -3.255 1.00 97.38 86 LYS A CA 1
ATOM 644 C C . LYS A 1 86 ? 1.367 -3.637 -4.265 1.00 97.38 86 LYS A C 1
ATOM 646 O O . LYS A 1 86 ? 1.993 -3.916 -5.289 1.00 97.38 86 LYS A O 1
ATOM 651 N N . GLN A 1 87 ? 0.966 -2.394 -3.999 1.00 97.44 87 GLN A N 1
ATOM 652 C CA . GLN A 1 87 ? 1.285 -1.252 -4.859 1.00 97.44 87 GLN A CA 1
ATOM 653 C C . GLN A 1 87 ? 2.793 -0.992 -4.914 1.00 97.44 87 GLN A C 1
ATOM 655 O O . GLN A 1 87 ? 3.336 -0.836 -6.007 1.00 97.44 87 GLN A O 1
ATOM 660 N N . ALA A 1 88 ? 3.487 -1.020 -3.775 1.00 96.44 88 ALA A N 1
ATOM 661 C CA . ALA A 1 88 ? 4.935 -0.839 -3.721 1.00 96.44 88 ALA A CA 1
ATOM 662 C C . ALA A 1 88 ? 5.671 -1.890 -4.567 1.00 96.44 88 ALA A C 1
ATOM 664 O O . ALA A 1 88 ? 6.569 -1.546 -5.341 1.00 96.44 88 ALA A O 1
ATOM 665 N N . THR A 1 89 ? 5.258 -3.156 -4.486 1.00 96.56 89 THR A N 1
ATOM 666 C CA . THR A 1 89 ? 5.815 -4.239 -5.310 1.00 96.56 89 THR A CA 1
ATOM 667 C C . THR A 1 89 ? 5.555 -4.012 -6.798 1.00 96.56 89 THR A C 1
ATOM 669 O O . THR A 1 89 ? 6.484 -4.113 -7.598 1.00 96.56 89 THR A O 1
ATOM 672 N N . LYS A 1 90 ? 4.332 -3.622 -7.184 1.00 97.44 90 LYS A N 1
ATOM 673 C CA . LYS A 1 90 ? 4.002 -3.293 -8.583 1.00 97.44 90 LYS A CA 1
ATOM 674 C C . LYS A 1 90 ? 4.831 -2.121 -9.110 1.00 97.44 90 LYS A C 1
ATOM 676 O O . LYS A 1 90 ? 5.371 -2.206 -10.206 1.00 97.44 90 LYS A O 1
ATOM 681 N N . VAL A 1 91 ? 4.996 -1.054 -8.327 1.00 97.69 91 VAL A N 1
ATOM 682 C CA . VAL A 1 91 ? 5.823 0.105 -8.706 1.00 97.69 91 VAL A CA 1
ATOM 683 C C . VAL A 1 91 ? 7.288 -0.298 -8.883 1.00 97.69 91 VAL A C 1
ATOM 685 O O . VAL A 1 91 ? 7.926 0.129 -9.845 1.00 97.69 91 VAL A O 1
ATOM 688 N N . LYS A 1 92 ? 7.832 -1.137 -7.992 1.00 96.94 92 LYS A N 1
ATOM 689 C CA . LYS A 1 92 ? 9.193 -1.677 -8.135 1.00 96.94 92 LYS A CA 1
ATOM 690 C C . LYS A 1 92 ? 9.333 -2.512 -9.411 1.00 96.94 92 LYS A C 1
ATOM 692 O O . LYS A 1 92 ? 10.281 -2.293 -10.162 1.00 96.94 92 LYS A O 1
ATOM 697 N N . ALA A 1 93 ? 8.378 -3.403 -9.681 1.00 96.44 93 ALA A N 1
ATOM 698 C CA . ALA A 1 93 ? 8.366 -4.235 -10.882 1.00 96.44 93 ALA A CA 1
ATOM 699 C C . ALA A 1 93 ? 8.290 -3.392 -12.166 1.00 96.44 93 ALA A C 1
ATOM 701 O O . ALA A 1 93 ? 9.085 -3.600 -13.078 1.00 96.44 93 ALA A O 1
ATOM 702 N N . LEU A 1 94 ? 7.414 -2.382 -12.208 1.00 97.00 94 LEU A N 1
ATOM 703 C CA . LEU A 1 94 ? 7.313 -1.454 -13.338 1.00 97.00 94 LEU A CA 1
ATOM 704 C C . LEU A 1 94 ? 8.621 -0.691 -13.561 1.00 97.00 94 LEU A C 1
ATOM 706 O O . LEU A 1 94 ? 9.118 -0.644 -14.680 1.00 97.00 94 LEU A O 1
ATOM 710 N N . LYS A 1 95 ? 9.231 -0.147 -12.500 1.00 96.62 95 LYS A N 1
ATOM 711 C CA . LYS A 1 95 ? 10.527 0.544 -12.606 1.00 96.62 95 LYS A CA 1
ATOM 712 C C . LYS A 1 95 ? 11.626 -0.376 -13.142 1.00 96.62 95 LYS A C 1
ATOM 714 O O . LYS A 1 95 ? 12.448 0.070 -13.942 1.00 96.62 95 LYS A O 1
ATOM 719 N N . ALA A 1 96 ? 11.656 -1.636 -12.708 1.00 96.25 96 ALA A N 1
ATOM 720 C CA . ALA A 1 96 ? 12.607 -2.623 -13.209 1.00 96.25 96 ALA A CA 1
ATOM 721 C C . ALA A 1 96 ? 12.371 -2.926 -14.697 1.00 96.25 96 ALA A C 1
ATOM 723 O O . ALA A 1 96 ? 13.309 -2.824 -15.488 1.00 96.25 96 ALA A O 1
ATOM 724 N N . ALA A 1 97 ? 11.120 -3.188 -15.086 1.00 96.00 97 ALA A N 1
ATOM 725 C CA . ALA A 1 97 ? 10.737 -3.455 -16.469 1.00 96.00 97 ALA A CA 1
ATOM 726 C C . ALA A 1 97 ? 11.070 -2.279 -17.402 1.00 96.00 97 ALA A C 1
ATOM 728 O O . ALA A 1 97 ? 11.639 -2.488 -18.471 1.00 96.00 97 ALA A O 1
ATOM 729 N N . THR A 1 98 ? 10.808 -1.034 -16.986 1.00 96.50 98 THR A N 1
ATOM 730 C CA . THR A 1 98 ? 11.157 0.162 -17.771 1.00 96.50 98 THR A CA 1
ATOM 731 C C . THR A 1 98 ? 12.664 0.274 -17.990 1.00 96.50 98 THR A C 1
ATOM 733 O O . THR A 1 98 ? 13.110 0.513 -19.112 1.00 96.50 98 THR A O 1
ATOM 736 N N . ARG A 1 99 ? 13.469 0.061 -16.940 1.00 96.81 99 ARG A N 1
ATOM 737 C CA . ARG A 1 99 ? 14.938 0.086 -17.048 1.00 96.81 99 ARG A CA 1
ATOM 738 C C . ARG A 1 99 ? 15.454 -1.012 -17.969 1.00 96.81 99 ARG A C 1
ATOM 740 O O . ARG A 1 99 ? 16.384 -0.784 -18.736 1.00 96.81 99 ARG A O 1
ATOM 747 N N . GLU A 1 100 ? 14.874 -2.204 -17.892 1.00 96.81 100 GLU A N 1
ATOM 748 C CA . GLU A 1 100 ? 15.256 -3.312 -18.760 1.00 96.81 100 GLU A CA 1
ATOM 749 C C . GLU A 1 100 ? 14.883 -3.043 -20.222 1.00 96.81 100 GLU A C 1
ATOM 751 O O . GLU A 1 100 ? 15.718 -3.233 -21.106 1.00 96.81 100 GLU A O 1
ATOM 756 N N . ALA A 1 101 ? 13.675 -2.539 -20.477 1.00 95.69 101 ALA A N 1
ATOM 757 C CA . ALA A 1 101 ? 13.227 -2.160 -21.813 1.00 95.69 101 ALA A CA 1
ATOM 758 C C . ALA A 1 101 ? 14.141 -1.093 -22.433 1.00 95.69 101 ALA A C 1
ATOM 760 O O . ALA A 1 101 ? 14.530 -1.220 -23.593 1.00 95.69 101 ALA A O 1
ATOM 761 N N . GLN A 1 102 ? 14.542 -0.088 -21.651 1.00 96.44 102 GLN A N 1
ATOM 762 C CA . GLN A 1 102 ? 15.484 0.935 -22.100 1.00 96.44 102 GLN A CA 1
ATOM 763 C C . GLN A 1 102 ? 16.846 0.328 -22.454 1.00 96.44 102 GLN A C 1
ATOM 765 O O . GLN A 1 102 ? 17.315 0.499 -23.573 1.00 96.44 102 GLN A O 1
ATOM 770 N N . ARG A 1 103 ? 17.421 -0.500 -21.573 1.00 96.00 103 ARG A N 1
ATOM 771 C CA . ARG A 1 103 ? 18.694 -1.190 -21.849 1.00 96.00 103 ARG A CA 1
ATOM 772 C C . ARG A 1 103 ? 18.636 -2.074 -23.094 1.00 96.00 103 ARG A C 1
ATOM 774 O O . ARG A 1 103 ? 19.631 -2.195 -23.803 1.00 96.00 103 ARG A O 1
ATOM 781 N N . ARG A 1 104 ? 17.503 -2.738 -23.347 1.00 96.06 104 ARG A N 1
ATOM 782 C CA . ARG A 1 104 ?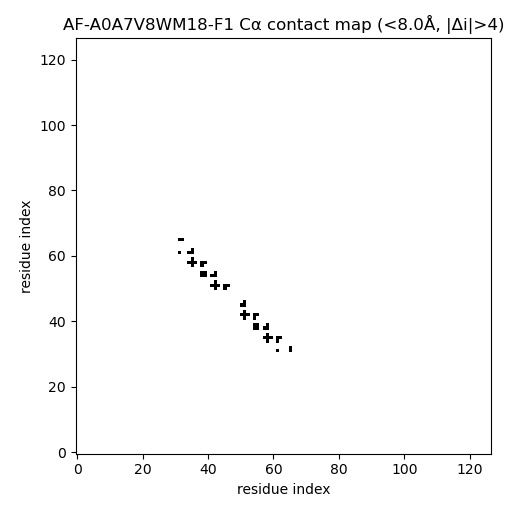 17.310 -3.545 -24.562 1.00 96.06 104 ARG A CA 1
ATOM 783 C C . ARG A 1 104 ? 17.346 -2.664 -25.812 1.00 96.06 104 ARG A C 1
ATOM 785 O O . ARG A 1 104 ? 18.083 -2.999 -26.734 1.00 96.06 104 ARG A O 1
ATOM 792 N N . ARG A 1 105 ? 16.638 -1.529 -25.799 1.00 96.19 105 ARG A N 1
ATOM 793 C CA . ARG A 1 105 ? 16.665 -0.540 -26.891 1.00 96.19 105 ARG A CA 1
ATOM 794 C C . ARG A 1 105 ? 18.065 0.020 -27.118 1.00 96.19 105 ARG A C 1
ATOM 796 O O . ARG A 1 105 ? 18.533 0.013 -28.247 1.00 96.19 105 ARG A O 1
ATOM 803 N N . ASP A 1 106 ? 18.771 0.398 -26.054 1.00 96.44 106 ASP A N 1
ATOM 804 C CA . ASP A 1 106 ? 20.131 0.942 -26.158 1.00 96.44 106 ASP A CA 1
ATOM 805 C C . ASP A 1 106 ? 21.095 -0.061 -26.820 1.00 96.44 106 ASP A C 1
ATOM 807 O O . ASP A 1 106 ? 21.902 0.299 -27.676 1.00 96.44 106 ASP A O 1
ATOM 811 N N . ARG A 1 107 ? 20.985 -1.351 -26.469 1.00 96.75 107 ARG A N 1
ATOM 812 C CA . ARG A 1 107 ? 21.783 -2.424 -27.090 1.00 96.75 107 ARG A CA 1
ATOM 813 C C . ARG A 1 107 ? 21.437 -2.629 -28.561 1.00 96.75 107 ARG A C 1
ATOM 815 O O . ARG A 1 107 ? 22.330 -2.898 -29.362 1.00 96.75 107 ARG A O 1
ATOM 822 N N . GLU A 1 108 ? 20.160 -2.562 -28.912 1.00 96.81 108 GLU A N 1
ATOM 823 C CA . GLU A 1 108 ? 19.703 -2.691 -30.296 1.00 96.81 108 GLU A CA 1
ATOM 824 C C . GLU A 1 108 ? 20.181 -1.511 -31.151 1.00 96.81 108 GLU A C 1
ATOM 826 O O . GLU A 1 108 ? 20.708 -1.704 -32.250 1.00 96.81 108 GLU A O 1
ATOM 831 N N . ASP A 1 109 ? 20.104 -0.300 -30.606 1.00 97.06 109 ASP A N 1
ATOM 832 C CA . ASP A 1 109 ? 20.609 0.914 -31.233 1.00 97.06 109 ASP A CA 1
ATOM 833 C C . ASP A 1 109 ? 22.114 0.854 -31.464 1.00 97.06 109 ASP A C 1
ATOM 835 O O . ASP A 1 109 ? 22.580 1.185 -32.556 1.00 97.06 109 ASP A O 1
ATOM 839 N N . GLU A 1 110 ? 22.870 0.377 -30.478 1.00 97.25 110 GLU A N 1
ATOM 840 C CA . GLU A 1 110 ? 24.312 0.200 -30.608 1.00 97.25 110 GLU A CA 1
ATOM 841 C C . GLU A 1 110 ? 24.658 -0.825 -31.697 1.00 97.25 110 GLU A C 1
ATOM 843 O O . GLU A 1 110 ? 25.466 -0.541 -32.584 1.00 97.25 110 GLU A O 1
ATOM 848 N N . ARG A 1 111 ? 23.978 -1.979 -31.725 1.00 96.69 111 ARG A N 1
ATOM 849 C CA . ARG A 1 111 ? 24.148 -2.981 -32.796 1.00 96.69 111 ARG A CA 1
ATOM 850 C C . ARG A 1 111 ? 23.851 -2.395 -34.173 1.00 96.69 111 ARG A C 1
ATOM 852 O O . ARG A 1 111 ? 24.608 -2.615 -35.118 1.00 96.69 111 ARG A O 1
ATOM 859 N N . ARG A 1 112 ? 22.776 -1.615 -34.291 1.00 95.50 112 ARG A N 1
ATOM 860 C CA . ARG A 1 112 ? 22.388 -0.942 -35.535 1.00 95.50 112 ARG A CA 1
ATOM 861 C C . ARG A 1 112 ? 23.433 0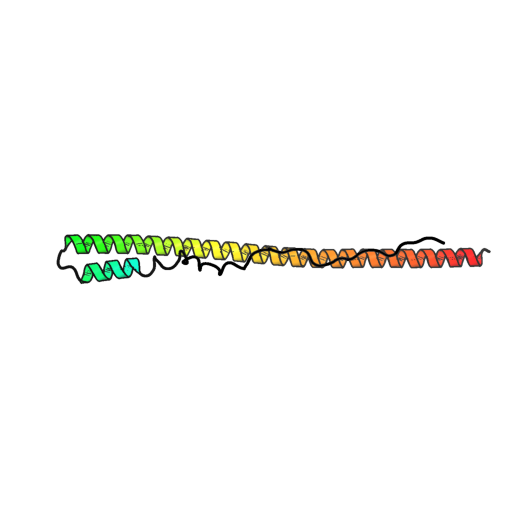.083 -35.973 1.00 95.50 112 ARG A C 1
ATOM 863 O O . ARG A 1 112 ? 23.759 0.134 -37.157 1.00 95.50 112 ARG A O 1
ATOM 870 N N . ARG A 1 113 ? 23.988 0.877 -35.051 1.00 96.00 113 ARG A N 1
ATOM 871 C CA . ARG A 1 113 ? 25.076 1.830 -35.344 1.00 96.00 113 ARG A CA 1
ATOM 872 C C . ARG A 1 113 ? 26.336 1.114 -35.817 1.00 96.00 113 ARG A C 1
ATOM 874 O O . ARG A 1 113 ? 26.913 1.516 -36.823 1.00 96.00 113 ARG A O 1
ATOM 881 N N . GLN A 1 114 ? 26.731 0.039 -35.140 1.00 96.75 114 GLN A N 1
ATOM 882 C CA . GLN A 1 114 ? 27.898 -0.755 -35.526 1.00 96.75 114 GLN A CA 1
ATOM 883 C C . GLN A 1 114 ? 27.718 -1.400 -36.901 1.00 96.75 114 GLN A C 1
ATOM 885 O O . GLN A 1 114 ? 28.629 -1.331 -37.721 1.00 96.75 114 GLN A O 1
ATOM 890 N N . SER A 1 115 ? 26.537 -1.961 -37.178 1.00 96.44 115 SER A N 1
ATOM 891 C CA . SER A 1 115 ? 26.199 -2.516 -38.493 1.00 96.44 115 SER A CA 1
ATOM 892 C C . SER A 1 115 ? 26.294 -1.455 -39.595 1.00 96.44 115 SER A C 1
ATOM 894 O O . SER A 1 115 ? 27.020 -1.642 -40.569 1.00 96.44 115 SER A O 1
ATOM 896 N N . LYS A 1 116 ? 25.682 -0.278 -39.392 1.00 95.38 116 LYS A N 1
ATOM 897 C CA . LYS A 1 116 ? 25.781 0.855 -40.330 1.00 95.38 116 LYS A CA 1
ATOM 898 C C . LYS A 1 116 ? 27.226 1.301 -40.563 1.00 95.38 116 LYS A C 1
ATOM 900 O O . LYS A 1 116 ? 27.603 1.574 -41.698 1.00 95.38 116 LYS A O 1
ATOM 905 N N . LYS A 1 117 ? 28.038 1.363 -39.503 1.00 96.88 117 LYS A N 1
ATOM 906 C CA . LYS A 1 117 ? 29.454 1.738 -39.596 1.00 96.88 117 LYS A CA 1
ATOM 907 C C . LYS A 1 117 ? 30.258 0.718 -40.406 1.00 96.88 117 LYS A C 1
ATOM 909 O O . LYS A 1 117 ? 31.051 1.127 -41.245 1.00 96.88 117 LYS A O 1
ATOM 914 N N . ARG A 1 118 ? 30.046 -0.583 -40.178 1.00 96.06 118 ARG A N 1
ATOM 915 C CA . ARG A 1 118 ? 30.696 -1.660 -40.948 1.00 96.06 118 ARG A CA 1
ATOM 916 C C . ARG A 1 118 ? 30.309 -1.595 -42.423 1.00 96.06 118 ARG A C 1
ATOM 918 O O . ARG A 1 118 ? 31.192 -1.555 -43.266 1.00 96.06 118 ARG A O 1
ATOM 925 N N . HIS A 1 119 ? 29.018 -1.458 -42.711 1.00 95.31 119 HIS A N 1
ATOM 926 C CA . HIS A 1 119 ? 28.518 -1.321 -44.078 1.00 95.31 119 HIS A CA 1
ATOM 927 C C . HIS A 1 119 ? 29.128 -0.111 -44.808 1.00 95.31 119 HIS A C 1
ATOM 929 O O . HIS A 1 119 ? 29.564 -0.222 -45.947 1.00 95.31 119 HIS A O 1
ATOM 935 N N . ALA A 1 120 ? 29.235 1.044 -44.141 1.00 95.56 120 ALA A N 1
ATOM 936 C CA . ALA A 1 120 ? 29.890 2.217 -44.723 1.00 95.56 120 ALA A CA 1
ATOM 937 C C . ALA A 1 120 ? 31.385 1.980 -45.019 1.00 95.56 120 ALA A C 1
ATOM 939 O O . ALA A 1 120 ? 31.886 2.439 -46.041 1.00 95.56 120 ALA A O 1
ATOM 940 N N . GLN A 1 121 ? 32.093 1.247 -44.152 1.00 95.12 121 GLN A N 1
ATOM 941 C CA . GLN A 1 121 ? 33.491 0.867 -44.384 1.00 95.12 121 GLN A CA 1
ATOM 942 C C . GLN A 1 121 ? 33.644 -0.122 -45.544 1.00 95.12 121 GLN A C 1
ATOM 944 O O . GLN A 1 121 ? 34.618 -0.035 -46.282 1.00 95.12 121 GLN A O 1
ATOM 949 N N . GLU A 1 122 ? 32.707 -1.056 -45.701 1.00 93.81 122 GLU A N 1
ATOM 950 C CA . GLU A 1 122 ? 32.687 -1.998 -46.824 1.00 93.81 122 GLU A CA 1
ATOM 951 C C . GLU A 1 122 ? 32.472 -1.270 -48.152 1.00 93.81 122 GLU A C 1
ATOM 953 O O . GLU A 1 122 ? 33.244 -1.487 -49.080 1.00 93.81 122 GLU A O 1
ATOM 958 N N . ILE A 1 123 ? 31.514 -0.337 -48.217 1.00 94.00 123 ILE A N 1
ATOM 959 C CA . ILE A 1 123 ? 31.305 0.507 -49.405 1.00 94.00 123 ILE A CA 1
ATOM 960 C C . ILE A 1 123 ? 32.578 1.283 -49.749 1.00 94.00 123 ILE A C 1
ATOM 962 O O . ILE A 1 123 ? 33.018 1.237 -50.890 1.00 94.00 123 ILE A O 1
ATOM 966 N N . ALA A 1 124 ? 33.198 1.943 -48.766 1.00 91.69 124 ALA A N 1
ATOM 967 C CA . ALA A 1 124 ? 34.404 2.743 -48.987 1.00 91.69 124 ALA A CA 1
ATOM 968 C C . ALA A 1 124 ? 35.627 1.923 -49.439 1.00 91.69 124 ALA A C 1
ATOM 970 O O . ALA A 1 124 ? 36.579 2.492 -49.955 1.00 91.69 124 ALA A O 1
ATOM 971 N N . ARG A 1 125 ? 35.643 0.604 -49.203 1.00 90.19 125 ARG A N 1
ATOM 972 C CA . ARG A 1 125 ? 36.695 -0.299 -49.705 1.00 90.19 125 ARG A CA 1
ATOM 973 C C . ARG A 1 125 ? 36.441 -0.773 -51.133 1.00 90.19 125 ARG A C 1
ATOM 975 O O . ARG A 1 125 ? 37.382 -1.205 -51.787 1.00 90.19 125 ARG A O 1
ATOM 982 N N . LEU A 1 126 ? 35.178 -0.794 -51.551 1.00 88.81 126 LEU A N 1
ATOM 983 C CA . LEU A 1 126 ? 34.750 -1.255 -52.871 1.00 88.81 126 LEU A CA 1
ATOM 984 C C . LEU A 1 126 ? 34.666 -0.112 -53.894 1.00 88.81 126 LEU A C 1
ATOM 986 O O . LEU A 1 126 ? 34.649 -0.394 -55.089 1.00 88.81 126 LEU A O 1
ATOM 990 N N . SER A 1 127 ? 34.588 1.140 -53.432 1.00 72.31 127 SER A N 1
ATOM 991 C CA . SER A 1 127 ? 34.727 2.359 -54.242 1.00 72.31 127 SER A CA 1
ATOM 992 C C . SER A 1 127 ? 36.187 2.735 -54.443 1.00 72.31 127 SER A C 1
ATOM 994 O O . SER A 1 127 ? 36.543 3.092 -55.583 1.00 72.31 127 SER A O 1
#

Mean predicted aligned error: 15.2 Å